Protein AF-A0A660UBD7-F1 (afdb_monomer)

Mean predicted aligned error: 5.86 Å

Sequence (115 aa):
VYGAIYRGGGRFERVSDYICAEVDRILEMIDGEALFLGGGARRYEGRIREVMGGKARFAELIFDVPRGAAICFLGAEAARAGRKDDLFSFVPMYLRKSEAEVKLELGKLPKKSLI

Nearest PDB structures (foldseek):
  2gem-assembly1_A  TM=7.724E-01  e=3.295E-01  Salmonella enterica subsp. enterica serovar Typhimurium
  6laa-assembly1_A  TM=4.926E-01  e=3.921E+00  Tepidiphilus thermophilus
  3mx2-assembly2_A  TM=4.566E-01  e=7.658E+00  Lassa virus Josiah
  4o6h-assembly4_F  TM=3.269E-01  e=6.265E+00  Lymphocytic choriomeningitis virus (strain Armstrong)
  6hxj-assembly1_F  TM=2.583E-01  e=4.793E+00  Chlorobium limicola

Radius of gyration: 18.88 Å; Cα contacts (8 Å, |Δi|>4): 84; chains: 1; bounding box: 38×50×39 Å

Structure (mmCIF, N/CA/C/O backbone):
data_AF-A0A660UBD7-F1
#
_entry.id   AF-A0A660UBD7-F1
#
loop_
_atom_site.group_PDB
_atom_site.id
_atom_site.type_symbol
_atom_site.label_atom_id
_atom_site.label_alt_id
_atom_site.label_comp_id
_atom_site.label_asym_id
_atom_site.label_entity_id
_atom_site.label_seq_id
_atom_site.pdbx_PDB_ins_code
_atom_site.Cartn_x
_atom_site.Cartn_y
_atom_site.Cartn_z
_atom_site.occupancy
_atom_site.B_iso_or_equiv
_atom_site.auth_seq_id
_atom_site.auth_comp_id
_atom_site.auth_asym_id
_atom_site.auth_atom_id
_atom_site.pdbx_PDB_model_num
ATOM 1 N N . VAL A 1 1 ? -2.183 6.580 7.419 1.00 93.12 1 VAL A N 1
ATOM 2 C CA . VAL A 1 1 ? -1.467 5.378 6.930 1.00 93.12 1 VAL A CA 1
ATOM 3 C C . VAL A 1 1 ? -1.341 5.446 5.412 1.00 93.12 1 VAL A C 1
ATOM 5 O O . VAL A 1 1 ? -2.173 6.092 4.784 1.00 93.12 1 VAL A O 1
ATOM 8 N N . TYR A 1 2 ? -0.303 4.837 4.835 1.00 94.88 2 TYR A N 1
ATOM 9 C CA . TYR A 1 2 ? -0.158 4.718 3.380 1.00 94.88 2 TYR A CA 1
ATOM 10 C C . TYR A 1 2 ? -0.728 3.383 2.901 1.00 94.88 2 TYR A C 1
ATOM 12 O O . TYR A 1 2 ? -0.534 2.371 3.577 1.00 94.88 2 TYR A O 1
ATOM 20 N N . GLY A 1 3 ? -1.396 3.367 1.751 1.00 95.50 3 GLY A N 1
ATOM 21 C CA . GLY A 1 3 ? -1.971 2.145 1.190 1.00 95.50 3 GLY A CA 1
ATOM 22 C C . GLY A 1 3 ? -2.369 2.278 -0.275 1.00 95.50 3 GLY A C 1
ATOM 23 O O . GLY A 1 3 ? -2.344 3.363 -0.846 1.00 95.50 3 GLY A O 1
ATOM 24 N N . ALA A 1 4 ? -2.721 1.153 -0.884 1.00 96.75 4 ALA A N 1
ATOM 25 C CA . ALA A 1 4 ? -3.366 1.070 -2.189 1.00 96.75 4 ALA A CA 1
ATOM 26 C C . ALA A 1 4 ? -4.120 -0.263 -2.262 1.00 96.75 4 ALA A C 1
ATOM 28 O O . ALA A 1 4 ? -3.710 -1.238 -1.628 1.00 96.75 4 ALA A O 1
ATOM 29 N N . ILE A 1 5 ? -5.205 -0.303 -3.030 1.00 97.31 5 ILE A N 1
ATOM 30 C CA . ILE A 1 5 ? -6.050 -1.485 -3.185 1.00 97.31 5 ILE A CA 1
ATOM 31 C C . ILE A 1 5 ? -5.718 -2.143 -4.517 1.00 97.31 5 ILE A C 1
ATOM 33 O O . ILE A 1 5 ? -5.653 -1.489 -5.561 1.00 97.31 5 ILE A O 1
ATOM 37 N N . TYR A 1 6 ? -5.517 -3.454 -4.471 1.00 96.31 6 TYR A N 1
ATOM 38 C CA . TYR A 1 6 ? -5.260 -4.275 -5.641 1.00 96.31 6 TYR A CA 1
ATOM 39 C C . TYR A 1 6 ? -6.320 -5.363 -5.736 1.00 96.31 6 TYR A C 1
ATOM 41 O O . TYR A 1 6 ? -6.708 -5.947 -4.725 1.00 96.31 6 TYR A O 1
ATOM 49 N N . ARG A 1 7 ? -6.768 -5.653 -6.954 1.00 95.81 7 ARG A N 1
ATOM 50 C CA . ARG A 1 7 ? -7.707 -6.735 -7.247 1.00 95.81 7 ARG A CA 1
ATOM 51 C C . ARG A 1 7 ? -7.044 -7.724 -8.191 1.00 95.81 7 ARG A C 1
ATOM 53 O O . ARG A 1 7 ? -6.393 -7.324 -9.154 1.00 95.81 7 ARG A O 1
ATOM 60 N N . GLY A 1 8 ? -7.188 -9.011 -7.897 1.00 91.56 8 GLY A N 1
ATOM 61 C CA . GLY A 1 8 ? -6.637 -10.062 -8.739 1.00 91.56 8 GLY A CA 1
ATOM 62 C C . GLY A 1 8 ? -6.273 -11.331 -7.982 1.00 91.56 8 GLY A C 1
ATOM 63 O O . GLY A 1 8 ? -6.759 -11.579 -6.881 1.00 91.56 8 GLY A O 1
ATOM 64 N N . GLY A 1 9 ? -5.413 -12.129 -8.610 1.00 83.00 9 GLY A N 1
ATOM 65 C CA . GLY A 1 9 ? -4.929 -13.405 -8.086 1.00 83.00 9 GLY A CA 1
ATOM 66 C C . GLY A 1 9 ? -3.624 -13.804 -8.766 1.00 83.00 9 GLY A C 1
ATOM 67 O O . GLY A 1 9 ? -2.552 -13.587 -8.214 1.00 83.00 9 GLY A O 1
ATOM 68 N N . GLY A 1 10 ? -3.699 -14.317 -9.999 1.00 82.94 10 GLY A N 1
ATOM 69 C CA . GLY A 1 10 ? -2.497 -14.612 -10.798 1.00 82.94 10 GLY A CA 1
ATOM 70 C C . GLY A 1 10 ? -1.719 -13.354 -11.202 1.00 82.94 10 GLY A C 1
ATOM 71 O O . GLY A 1 10 ? -0.492 -13.348 -11.218 1.00 82.94 10 GLY A O 1
ATOM 72 N N . ARG A 1 11 ? -2.443 -12.263 -11.467 1.00 86.12 11 ARG A N 1
ATOM 73 C CA . ARG A 1 11 ? -1.915 -10.907 -11.632 1.00 86.12 11 ARG A CA 1
ATOM 74 C C . ARG A 1 11 ? -2.773 -9.958 -10.808 1.00 86.12 11 ARG A C 1
ATOM 76 O O . ARG A 1 11 ? -3.976 -10.184 -10.687 1.00 86.12 11 ARG A O 1
ATOM 83 N N . PHE A 1 12 ? -2.154 -8.924 -10.253 1.00 91.94 12 PHE A N 1
ATOM 84 C CA . PHE A 1 12 ? -2.832 -7.894 -9.476 1.00 91.94 12 PHE A CA 1
ATOM 85 C C . PHE A 1 12 ? -2.872 -6.582 -10.249 1.00 91.94 12 PHE A C 1
ATOM 87 O O . PHE A 1 12 ? -1.842 -6.097 -10.721 1.00 91.94 12 PHE A O 1
ATOM 94 N N . GLU A 1 13 ? -4.059 -5.996 -10.336 1.00 94.31 13 GLU A N 1
ATOM 95 C CA . GLU A 1 13 ? -4.283 -4.667 -10.890 1.00 94.31 13 GLU A CA 1
ATOM 96 C C . GLU A 1 13 ? -4.612 -3.705 -9.757 1.00 94.31 13 GLU A C 1
ATOM 98 O O . GLU A 1 13 ? -5.384 -4.029 -8.852 1.00 94.31 13 GLU A O 1
ATOM 103 N N . ARG A 1 14 ? -3.998 -2.521 -9.778 1.00 95.69 14 ARG A N 1
ATOM 104 C CA . ARG A 1 14 ? -4.290 -1.481 -8.795 1.00 95.69 14 ARG A CA 1
ATOM 105 C C . ARG A 1 14 ? -5.642 -0.852 -9.139 1.00 95.69 14 ARG A C 1
ATOM 107 O O . ARG A 1 14 ? -5.798 -0.337 -10.240 1.00 95.69 14 ARG A O 1
ATOM 114 N N . VAL A 1 15 ? -6.588 -0.886 -8.202 1.00 96.69 15 VAL A N 1
ATOM 115 C CA . VAL A 1 15 ? -7.971 -0.390 -8.377 1.00 96.69 15 VAL A CA 1
ATOM 116 C C . VAL A 1 15 ? -8.266 0.873 -7.562 1.00 96.69 15 VAL A C 1
ATOM 118 O O . VAL A 1 15 ? -9.403 1.327 -7.503 1.00 96.69 15 VAL A O 1
ATOM 121 N N . SER A 1 16 ? -7.243 1.448 -6.936 1.00 96.31 16 SER A N 1
ATOM 122 C CA . SER A 1 16 ? -7.295 2.751 -6.276 1.00 96.31 16 SER A CA 1
ATOM 123 C C . SER A 1 16 ? -6.095 3.603 -6.685 1.00 96.31 16 SER A C 1
ATOM 125 O O . SER A 1 16 ? -5.090 3.096 -7.194 1.00 96.31 16 SER A O 1
ATOM 127 N N . ASP A 1 17 ? -6.138 4.890 -6.363 1.00 95.50 17 ASP A N 1
ATOM 128 C CA . ASP A 1 17 ? -4.910 5.672 -6.262 1.00 95.50 17 ASP A CA 1
ATOM 129 C C . ASP A 1 17 ? -4.041 5.171 -5.101 1.00 95.50 17 ASP A C 1
ATOM 131 O O . ASP A 1 17 ? -4.443 4.327 -4.291 1.00 95.50 17 ASP A O 1
ATOM 135 N N . TYR A 1 18 ? -2.820 5.688 -5.019 1.00 96.25 18 TYR A N 1
ATOM 136 C CA . TYR A 1 18 ? -2.033 5.569 -3.803 1.00 96.25 18 TYR A CA 1
ATOM 137 C C . TYR A 1 18 ? -2.587 6.530 -2.748 1.00 96.25 18 TYR A C 1
ATOM 139 O O . TYR A 1 18 ? -2.771 7.717 -3.004 1.00 96.25 18 TYR A O 1
ATOM 147 N N . ILE A 1 19 ? -2.857 6.014 -1.554 1.00 95.50 19 ILE A N 1
ATOM 148 C CA . ILE A 1 19 ? -3.631 6.698 -0.518 1.00 95.50 19 ILE A CA 1
ATOM 149 C C . ILE A 1 19 ? -2.724 7.034 0.663 1.00 95.50 19 ILE A C 1
ATOM 151 O O . ILE A 1 19 ? -1.939 6.198 1.111 1.00 95.50 19 ILE A O 1
ATOM 155 N N . CYS A 1 20 ? -2.877 8.240 1.209 1.00 95.06 20 CYS A N 1
ATOM 156 C CA . CYS A 1 20 ? -2.360 8.633 2.517 1.00 95.06 20 CYS A CA 1
ATOM 157 C C . CYS A 1 20 ? -3.515 9.187 3.360 1.00 95.06 20 CYS A C 1
ATOM 159 O O . CYS A 1 20 ? -3.820 10.376 3.296 1.00 95.06 20 CYS A O 1
ATOM 161 N N . ALA A 1 21 ? -4.167 8.328 4.142 1.00 94.44 21 ALA A N 1
ATOM 162 C CA . ALA A 1 21 ? -5.370 8.686 4.898 1.00 94.44 21 ALA A CA 1
ATOM 163 C C . ALA A 1 21 ? -5.476 7.911 6.217 1.00 94.44 21 ALA A C 1
ATOM 165 O O . ALA A 1 21 ? -4.670 7.020 6.493 1.00 94.44 21 ALA A O 1
ATOM 166 N N . GLU A 1 22 ? -6.465 8.243 7.044 1.00 96.12 22 GLU A N 1
ATOM 167 C CA . GLU A 1 22 ? -6.834 7.418 8.199 1.00 96.12 22 GLU A CA 1
ATOM 168 C C . GLU A 1 22 ? -7.272 6.016 7.759 1.00 96.12 22 GLU A C 1
ATOM 170 O O . GLU A 1 22 ? -7.807 5.844 6.663 1.00 96.12 22 GLU 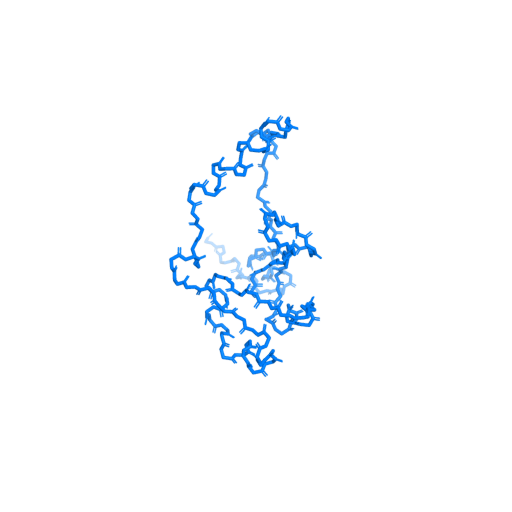A O 1
ATOM 175 N N . VAL A 1 23 ? -7.034 5.006 8.603 1.00 97.50 23 VAL A N 1
ATOM 176 C CA . VAL A 1 23 ? -7.300 3.602 8.237 1.00 97.50 23 VAL A CA 1
ATOM 177 C C . VAL A 1 23 ? -8.766 3.377 7.871 1.00 97.50 23 VAL A C 1
ATOM 179 O O . VAL A 1 23 ? -9.037 2.737 6.861 1.00 97.50 23 VAL A O 1
ATOM 182 N N . ASP A 1 24 ? -9.695 3.983 8.610 1.00 97.44 24 ASP A N 1
ATOM 183 C CA . ASP A 1 24 ? -11.134 3.831 8.378 1.00 97.44 24 ASP A CA 1
ATOM 184 C C . ASP A 1 24 ? -11.547 4.315 6.982 1.00 97.44 24 ASP A C 1
ATOM 186 O O . ASP A 1 24 ? -12.341 3.661 6.315 1.00 97.44 24 ASP A O 1
ATOM 190 N N . ARG A 1 25 ? -10.917 5.384 6.473 1.00 97.00 25 ARG A N 1
ATOM 191 C CA . ARG A 1 25 ? -11.160 5.875 5.107 1.00 97.00 25 ARG A CA 1
ATOM 192 C C . ARG A 1 25 ? -10.716 4.892 4.036 1.00 97.00 25 ARG A C 1
ATOM 194 O O . ARG A 1 25 ? -11.336 4.823 2.986 1.00 97.00 25 ARG A O 1
ATOM 201 N N . ILE A 1 26 ? -9.651 4.137 4.287 1.00 96.88 26 ILE A N 1
ATOM 202 C CA . ILE A 1 26 ? -9.208 3.089 3.363 1.00 96.88 26 ILE A CA 1
ATOM 203 C C . ILE A 1 26 ? -10.171 1.900 3.426 1.00 96.88 26 ILE A C 1
ATOM 205 O O . ILE A 1 26 ? -10.492 1.330 2.389 1.00 96.88 26 ILE A O 1
ATOM 209 N N . LEU A 1 27 ? -10.657 1.542 4.619 1.00 97.50 27 LEU A N 1
ATOM 210 C CA . LEU A 1 27 ? -11.608 0.441 4.804 1.00 97.50 27 LEU A CA 1
ATOM 211 C C . LEU A 1 27 ? -12.952 0.703 4.113 1.00 97.50 27 LEU A C 1
ATOM 213 O O . LEU A 1 27 ? -13.510 -0.221 3.531 1.00 97.50 27 LEU A O 1
ATOM 217 N N . GLU A 1 28 ? -13.422 1.955 4.097 1.00 96.62 28 GLU A N 1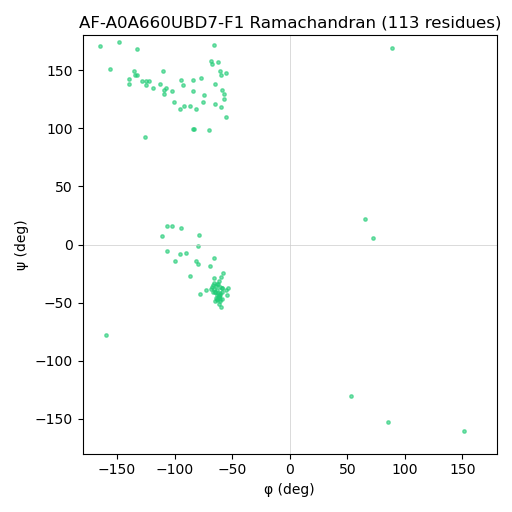
ATOM 218 C CA . GLU A 1 28 ? -14.615 2.386 3.346 1.00 96.62 28 GLU A CA 1
ATOM 219 C C . GLU A 1 28 ? -14.511 2.110 1.831 1.00 96.62 28 GLU A C 1
ATOM 221 O O . GLU A 1 28 ? -15.529 1.976 1.157 1.00 96.62 28 GLU A O 1
ATOM 226 N N . MET A 1 29 ? -13.294 2.013 1.286 1.00 96.69 29 MET A N 1
ATOM 227 C CA . MET A 1 29 ? -13.047 1.794 -0.145 1.00 96.69 29 MET A CA 1
ATOM 228 C C . MET A 1 29 ? -12.960 0.310 -0.531 1.00 96.69 29 MET A C 1
ATOM 230 O O . MET A 1 29 ? -12.839 -0.009 -1.716 1.00 96.69 29 MET A O 1
ATOM 234 N N . ILE A 1 30 ? -12.955 -0.603 0.443 1.00 96.38 30 ILE A N 1
ATOM 235 C CA . ILE A 1 30 ? -12.780 -2.036 0.199 1.00 96.38 30 ILE A CA 1
ATOM 236 C C . ILE A 1 30 ? -14.145 -2.694 0.026 1.00 96.38 30 ILE A C 1
ATOM 238 O O . ILE A 1 30 ? -14.958 -2.734 0.947 1.00 96.38 30 ILE A O 1
ATOM 242 N N . ASP A 1 31 ? -14.355 -3.283 -1.147 1.00 91.38 31 ASP A N 1
ATOM 243 C CA . ASP A 1 31 ? -15.534 -4.091 -1.436 1.00 91.38 31 ASP A CA 1
ATOM 244 C C . ASP A 1 31 ? -15.208 -5.589 -1.332 1.00 91.38 31 ASP A C 1
ATOM 246 O O . ASP A 1 31 ? -14.322 -6.093 -2.028 1.00 91.38 31 ASP A O 1
ATOM 250 N N . GLY A 1 32 ? -15.937 -6.296 -0.466 1.00 93.56 32 GLY A N 1
ATOM 251 C CA . GLY A 1 32 ? -15.806 -7.740 -0.267 1.00 93.56 32 GLY A CA 1
ATOM 252 C C . GLY A 1 32 ? -14.710 -8.168 0.716 1.00 93.56 32 GLY A C 1
ATOM 253 O O . GLY A 1 32 ? -14.407 -7.476 1.688 1.00 93.56 32 GLY A O 1
ATOM 254 N N . GLU A 1 33 ? -14.188 -9.379 0.511 1.00 96.19 33 GLU A N 1
ATOM 255 C CA . GLU A 1 33 ? -13.067 -9.921 1.288 1.00 96.19 33 GLU A CA 1
ATOM 256 C C . GLU A 1 33 ? -11.735 -9.322 0.829 1.00 96.19 33 GLU A C 1
ATOM 258 O O . GLU A 1 33 ? -11.517 -9.110 -0.365 1.00 96.19 33 GLU A O 1
ATOM 263 N N . ALA A 1 34 ? -10.822 -9.087 1.771 1.00 97.38 34 ALA A N 1
ATOM 264 C CA . ALA A 1 34 ? -9.523 -8.496 1.478 1.00 97.38 34 ALA A CA 1
ATOM 265 C C . ALA A 1 34 ? -8.389 -9.141 2.276 1.00 97.38 34 ALA A C 1
ATOM 267 O O . ALA A 1 34 ? -8.532 -9.464 3.458 1.00 97.38 34 ALA A O 1
ATOM 268 N N . LEU A 1 35 ? -7.240 -9.285 1.611 1.00 96.69 35 LEU A N 1
ATOM 269 C CA . LEU A 1 35 ? -5.974 -9.676 2.221 1.00 96.69 35 LEU A CA 1
ATOM 270 C C . LEU A 1 35 ? -5.161 -8.423 2.558 1.00 96.69 35 LEU A C 1
ATOM 272 O O . LEU A 1 35 ? -4.754 -7.677 1.669 1.00 96.69 35 LEU A O 1
ATOM 276 N N . PHE A 1 36 ? -4.906 -8.214 3.843 1.00 96.62 36 PHE A N 1
ATOM 277 C CA . PHE A 1 36 ? -4.149 -7.083 4.356 1.00 96.62 36 PHE A CA 1
ATOM 278 C C . PHE A 1 36 ? -2.660 -7.412 4.496 1.00 96.62 36 PHE A C 1
ATOM 280 O O . PHE A 1 36 ? -2.290 -8.488 4.976 1.00 96.62 36 PHE A O 1
ATOM 287 N N . LEU A 1 37 ? -1.826 -6.454 4.078 1.00 95.50 37 LEU A N 1
ATOM 288 C CA . LEU A 1 37 ? -0.369 -6.561 3.999 1.00 95.50 37 LEU A CA 1
ATOM 289 C C . LEU A 1 37 ? 0.321 -5.306 4.565 1.00 95.50 37 LEU A C 1
ATOM 291 O O . LEU A 1 37 ? -0.178 -4.185 4.430 1.00 95.50 37 LEU A O 1
ATOM 295 N N . GLY A 1 38 ? 1.510 -5.488 5.130 1.00 94.00 38 GLY A N 1
ATOM 296 C CA . GLY A 1 38 ? 2.437 -4.458 5.580 1.00 94.00 38 GLY A CA 1
ATOM 297 C C . GLY A 1 38 ? 2.235 -3.981 7.022 1.00 94.00 38 GLY A C 1
ATOM 298 O O . GLY A 1 38 ? 1.228 -4.229 7.684 1.00 94.00 38 GLY A O 1
ATOM 299 N N . GLY A 1 39 ? 3.208 -3.207 7.516 1.00 92.50 39 GLY A N 1
ATOM 300 C CA . GLY A 1 39 ? 3.215 -2.719 8.903 1.00 92.50 39 GLY A CA 1
ATOM 301 C C . GLY A 1 39 ? 2.001 -1.858 9.281 1.00 92.50 39 GLY A C 1
ATOM 302 O O . GLY A 1 39 ? 1.587 -1.856 10.438 1.00 92.50 39 GLY A O 1
ATOM 303 N N . GLY A 1 40 ? 1.387 -1.170 8.310 1.00 93.69 40 GLY A N 1
ATOM 304 C CA . GLY A 1 40 ? 0.128 -0.451 8.516 1.00 93.69 40 GLY A CA 1
ATOM 305 C C . GLY A 1 40 ? -1.024 -1.393 8.871 1.00 93.69 40 GLY A C 1
ATOM 306 O O . GLY A 1 40 ? -1.720 -1.158 9.854 1.00 93.69 40 GLY A O 1
ATOM 307 N N . ALA A 1 41 ? -1.175 -2.497 8.135 1.00 95.31 41 ALA A N 1
ATOM 308 C CA . ALA A 1 41 ? -2.183 -3.511 8.426 1.00 95.31 41 ALA A CA 1
ATOM 309 C C . ALA A 1 41 ? -1.996 -4.124 9.818 1.00 95.31 41 ALA A C 1
ATOM 311 O O . ALA A 1 41 ? -2.961 -4.243 10.564 1.00 95.31 41 ALA A O 1
ATOM 312 N N . ARG A 1 42 ? -0.753 -4.441 10.203 1.00 94.12 42 ARG A N 1
ATOM 313 C CA . ARG A 1 42 ? -0.441 -4.983 11.538 1.00 94.12 42 ARG A CA 1
ATOM 314 C C . ARG A 1 42 ? -0.753 -4.011 12.660 1.00 94.12 42 ARG A C 1
ATOM 316 O O . ARG A 1 42 ? -1.378 -4.386 13.646 1.00 94.12 42 ARG A O 1
ATOM 323 N N . ARG A 1 43 ? -0.356 -2.746 12.501 1.00 96.44 43 ARG A N 1
ATOM 324 C CA . ARG A 1 43 ? -0.613 -1.696 13.493 1.00 96.44 43 ARG A CA 1
ATOM 325 C C . ARG A 1 43 ? -2.106 -1.507 13.763 1.00 96.44 43 ARG A C 1
ATOM 327 O O . ARG A 1 43 ? -2.474 -1.231 14.900 1.00 96.44 43 ARG A O 1
ATOM 334 N N . TYR A 1 44 ? -2.939 -1.625 12.732 1.00 97.50 44 TYR A N 1
ATOM 335 C CA . TYR A 1 44 ? -4.383 -1.399 12.817 1.00 97.50 44 TYR A CA 1
ATOM 336 C C . TYR A 1 44 ? -5.206 -2.696 12.769 1.00 97.50 44 TYR A C 1
ATOM 338 O O . TYR A 1 44 ? -6.414 -2.631 12.569 1.00 97.50 44 TYR A O 1
ATOM 346 N N . GLU A 1 45 ? -4.597 -3.867 12.989 1.00 97.12 45 GLU A N 1
ATOM 347 C CA . GLU A 1 45 ? -5.259 -5.171 12.830 1.00 97.12 45 GLU A CA 1
ATOM 348 C C . GLU A 1 45 ? -6.550 -5.282 13.657 1.00 97.12 45 GLU A C 1
ATOM 350 O O . GLU A 1 45 ? -7.575 -5.718 13.135 1.00 97.12 45 GLU A O 1
ATOM 355 N N . GLY A 1 46 ? -6.538 -4.819 14.913 1.00 98.06 46 GLY A N 1
ATOM 356 C CA . GLY A 1 46 ? -7.731 -4.809 15.767 1.00 98.06 46 GLY A CA 1
ATOM 357 C C . GLY A 1 46 ? -8.886 -4.002 15.164 1.00 98.06 46 GLY A C 1
ATOM 358 O O . GLY A 1 46 ? -10.002 -4.505 15.072 1.00 98.06 46 GLY A O 1
ATOM 359 N N . ARG A 1 47 ? -8.600 -2.792 14.667 1.00 98.19 47 ARG A N 1
ATOM 360 C CA . ARG A 1 4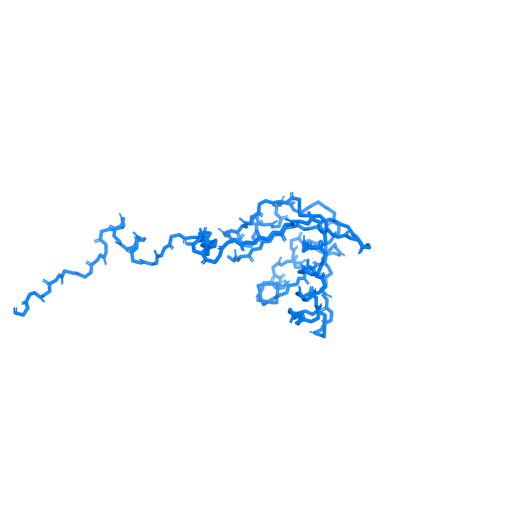7 ? -9.598 -1.924 14.024 1.00 98.19 47 ARG A CA 1
ATOM 361 C C . ARG A 1 47 ? -10.104 -2.510 12.705 1.00 98.19 47 ARG A C 1
ATOM 363 O O . ARG A 1 47 ? -11.297 -2.484 12.431 1.00 98.19 47 ARG A O 1
ATOM 370 N N . ILE A 1 48 ? -9.210 -3.081 11.903 1.00 98.50 48 ILE A N 1
ATOM 371 C CA . ILE A 1 48 ? -9.567 -3.733 10.637 1.00 98.50 48 ILE A CA 1
ATOM 372 C C . ILE A 1 48 ? -10.521 -4.907 10.895 1.00 98.50 48 ILE A C 1
ATOM 374 O O . ILE A 1 48 ? -11.534 -5.034 10.211 1.00 98.50 48 ILE A O 1
ATOM 378 N N . ARG A 1 49 ? -10.232 -5.744 11.900 1.00 98.06 49 ARG A N 1
ATOM 379 C CA . ARG A 1 49 ? -11.098 -6.870 12.287 1.00 98.06 49 ARG A CA 1
ATOM 380 C C . ARG A 1 49 ? -12.445 -6.410 12.832 1.00 98.06 49 ARG A C 1
ATOM 382 O O . ARG A 1 49 ? -13.447 -7.044 12.528 1.00 98.06 49 ARG A O 1
ATOM 389 N N . GLU A 1 50 ? -12.474 -5.326 13.601 1.00 98.19 50 GLU A N 1
ATOM 390 C CA . GLU A 1 50 ? -13.714 -4.726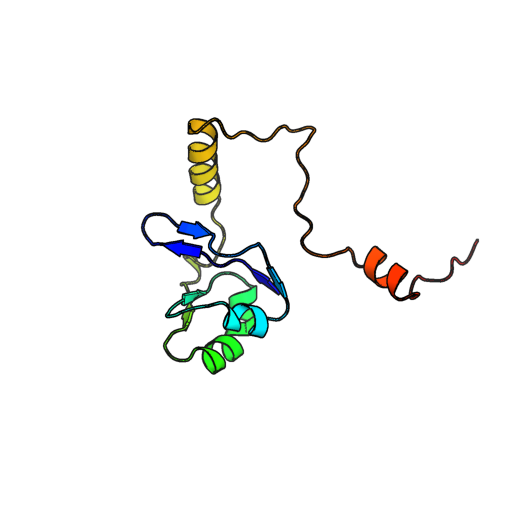 14.103 1.00 98.19 50 GLU A CA 1
ATOM 391 C C . GLU A 1 50 ? -14.631 -4.280 12.952 1.00 98.19 50 GLU A C 1
ATOM 393 O O . GLU A 1 50 ? -15.814 -4.609 12.945 1.00 98.19 50 GLU A O 1
ATOM 398 N N . VAL A 1 51 ? -14.080 -3.582 11.954 1.00 97.62 51 VAL A N 1
ATOM 399 C CA . VAL A 1 51 ? -14.855 -3.012 10.838 1.00 97.62 51 VAL A CA 1
ATOM 400 C C . VAL A 1 51 ? -15.233 -4.064 9.791 1.00 97.62 51 VAL A C 1
ATOM 402 O O . VAL A 1 51 ? -16.357 -4.069 9.295 1.00 97.62 51 VAL A O 1
ATOM 405 N N . MET A 1 52 ? -14.312 -4.961 9.428 1.00 97.56 52 MET A N 1
ATOM 406 C CA . MET A 1 52 ? -14.517 -5.911 8.324 1.00 97.56 52 MET A CA 1
ATOM 407 C C . MET A 1 52 ? -14.939 -7.315 8.768 1.00 97.56 52 MET A C 1
ATOM 409 O O . MET A 1 52 ? -15.368 -8.124 7.939 1.00 97.56 52 MET A O 1
ATOM 413 N N . GLY A 1 53 ? -14.813 -7.639 10.056 1.00 96.44 53 GLY A N 1
ATOM 414 C CA . GLY A 1 53 ? -15.160 -8.949 10.597 1.00 96.44 53 GLY A CA 1
ATOM 415 C C . GLY A 1 53 ? -14.471 -10.096 9.851 1.00 96.44 53 GLY A C 1
ATOM 416 O O . GLY A 1 53 ? -13.265 -10.074 9.598 1.00 96.44 53 GLY A O 1
ATOM 417 N N . GLY A 1 54 ? -15.257 -11.104 9.459 1.00 96.06 54 GLY A N 1
ATOM 418 C CA . GLY A 1 54 ? -14.771 -12.293 8.748 1.00 96.06 54 GLY A CA 1
ATOM 419 C C . GLY A 1 54 ? -14.217 -12.038 7.341 1.00 96.06 54 GLY A C 1
ATOM 420 O O . GLY A 1 54 ? -13.578 -12.930 6.785 1.00 96.06 54 GLY A O 1
ATOM 421 N N . LYS A 1 55 ? -14.424 -10.837 6.782 1.00 97.69 55 LYS A N 1
ATOM 422 C CA . LYS A 1 55 ? -13.925 -10.446 5.455 1.00 97.69 55 LYS A CA 1
ATOM 423 C C . LYS A 1 55 ? -12.458 -10.007 5.471 1.00 97.69 55 LYS A C 1
ATOM 425 O O . LYS A 1 55 ? -11.844 -9.917 4.410 1.00 97.69 55 LYS A O 1
ATOM 430 N N . ALA A 1 56 ? -11.883 -9.744 6.647 1.00 98.00 56 ALA A N 1
ATOM 431 C CA . ALA A 1 56 ? -10.470 -9.406 6.780 1.00 98.00 56 ALA A CA 1
ATOM 432 C C . ALA A 1 56 ? -9.601 -10.663 6.903 1.00 98.00 56 ALA A C 1
ATOM 434 O O . ALA A 1 56 ? -9.697 -11.431 7.866 1.00 98.00 56 ALA A O 1
ATOM 435 N N . ARG A 1 57 ? -8.691 -10.837 5.946 1.00 97.25 57 ARG A N 1
ATOM 436 C CA . ARG A 1 57 ? -7.606 -11.820 5.989 1.00 97.25 57 ARG A CA 1
ATOM 437 C C . ARG A 1 57 ? -6.280 -11.091 6.156 1.00 97.25 57 ARG A C 1
ATOM 439 O O . ARG A 1 57 ? -6.110 -9.982 5.667 1.00 97.25 57 ARG A O 1
ATOM 446 N N . PHE A 1 58 ? -5.323 -11.730 6.812 1.00 96.69 58 PHE A N 1
ATOM 447 C CA . PHE A 1 58 ? -3.972 -11.199 6.982 1.00 96.69 58 PHE A CA 1
ATOM 448 C C . PHE A 1 58 ? -2.993 -12.232 6.457 1.00 96.69 58 PHE A C 1
ATOM 450 O O . PHE A 1 58 ? -3.174 -13.425 6.703 1.00 96.69 58 PHE A O 1
ATOM 457 N N . ALA A 1 59 ? -1.978 -11.783 5.726 1.00 92.81 59 ALA A N 1
ATOM 458 C CA . ALA A 1 59 ? -0.969 -12.699 5.222 1.00 92.81 59 ALA A CA 1
ATOM 459 C C . ALA A 1 59 ? -0.127 -13.275 6.363 1.00 92.81 59 ALA A C 1
ATOM 461 O O . ALA A 1 59 ? -0.013 -12.680 7.436 1.00 92.81 59 ALA A O 1
ATOM 462 N N . GLU A 1 60 ? 0.497 -14.424 6.135 1.00 91.38 60 GLU A N 1
ATOM 463 C CA . GLU A 1 60 ? 1.531 -14.914 7.044 1.00 91.38 60 GLU A CA 1
ATOM 464 C C . GLU A 1 60 ? 2.760 -14.006 6.986 1.00 91.38 60 GLU A C 1
ATOM 466 O O . GLU A 1 60 ? 3.026 -13.363 5.970 1.00 91.38 60 GLU A O 1
ATOM 471 N N . LEU A 1 61 ? 3.550 -13.992 8.061 1.00 87.25 61 LEU A N 1
ATOM 472 C CA . LEU A 1 61 ? 4.695 -13.091 8.202 1.00 87.25 61 LEU A CA 1
ATOM 473 C C . LEU A 1 61 ? 5.679 -13.172 7.019 1.00 87.25 61 LEU A C 1
ATOM 475 O O . LEU A 1 61 ? 6.188 -12.152 6.565 1.00 87.25 61 LEU A O 1
ATOM 479 N N . ILE A 1 62 ? 5.898 -14.371 6.472 1.00 90.69 62 ILE A N 1
ATOM 480 C CA . ILE A 1 62 ? 6.803 -14.604 5.332 1.00 90.69 62 ILE A CA 1
ATOM 481 C C . ILE A 1 62 ? 6.294 -14.013 4.002 1.00 90.69 62 ILE A C 1
ATOM 483 O O . ILE A 1 62 ? 7.066 -13.847 3.052 1.00 90.69 62 ILE A O 1
ATOM 487 N N . PHE A 1 63 ? 4.997 -13.708 3.922 1.00 89.19 63 PHE A N 1
ATOM 488 C CA . PHE A 1 63 ? 4.330 -13.085 2.776 1.00 89.19 63 PHE A CA 1
ATOM 489 C C . PHE A 1 63 ? 3.976 -11.613 3.033 1.00 89.19 63 PHE A C 1
ATOM 491 O O . PHE A 1 63 ? 3.549 -10.923 2.113 1.00 89.19 63 PHE A O 1
ATOM 498 N N . ASP A 1 64 ? 4.194 -11.124 4.255 1.00 91.81 64 ASP A N 1
ATOM 499 C CA . ASP A 1 64 ? 3.828 -9.783 4.724 1.00 91.81 64 ASP A CA 1
ATOM 500 C C . ASP A 1 64 ? 4.971 -8.754 4.600 1.00 91.81 64 ASP A C 1
ATOM 502 O O . ASP A 1 64 ? 4.939 -7.668 5.180 1.00 91.81 64 ASP A O 1
ATOM 506 N N . VAL A 1 65 ? 6.015 -9.104 3.846 1.00 88.38 65 VAL A N 1
ATOM 507 C CA . VAL A 1 65 ? 7.199 -8.270 3.616 1.00 88.38 65 VAL A CA 1
ATOM 508 C C . VAL A 1 65 ? 7.487 -8.130 2.118 1.00 88.38 65 VAL A C 1
ATOM 510 O O . VAL A 1 65 ? 7.366 -9.107 1.371 1.00 88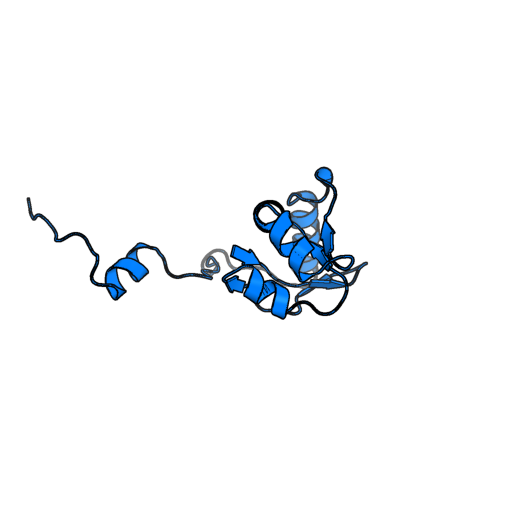.38 65 VAL A O 1
ATOM 513 N N . PRO A 1 66 ? 7.900 -6.940 1.642 1.00 89.75 66 PRO A N 1
ATOM 514 C CA . PRO A 1 66 ? 8.359 -6.774 0.268 1.00 89.75 66 PRO A CA 1
ATOM 515 C C . PRO A 1 66 ? 9.562 -7.680 -0.023 1.00 89.75 66 PRO A C 1
ATOM 517 O O . PRO A 1 66 ? 10.524 -7.713 0.743 1.00 89.75 66 PRO A O 1
ATOM 520 N N . ARG A 1 67 ? 9.533 -8.399 -1.151 1.00 91.25 67 ARG A N 1
ATOM 521 C CA . ARG A 1 67 ? 10.623 -9.296 -1.568 1.00 91.25 67 ARG A CA 1
ATOM 522 C C . ARG A 1 67 ? 11.370 -8.727 -2.763 1.00 91.25 67 ARG A C 1
ATOM 524 O O . ARG A 1 67 ? 10.748 -8.386 -3.766 1.00 91.25 67 ARG A O 1
ATOM 531 N N . GLY A 1 68 ? 12.704 -8.738 -2.706 1.00 94.94 68 GLY A N 1
ATOM 532 C CA . GLY A 1 68 ? 13.553 -8.314 -3.826 1.00 94.94 68 GLY A CA 1
ATOM 533 C C . GLY A 1 68 ? 13.246 -9.072 -5.122 1.00 94.94 68 GLY A C 1
ATOM 534 O O . GLY A 1 68 ? 13.141 -8.465 -6.181 1.00 94.94 68 GLY A O 1
ATOM 535 N N . ALA A 1 69 ? 12.966 -10.376 -5.030 1.00 95.06 69 ALA A N 1
ATOM 536 C CA . ALA A 1 69 ? 12.554 -11.181 -6.181 1.00 95.06 69 ALA A CA 1
ATOM 537 C C . ALA A 1 69 ? 11.270 -10.662 -6.859 1.00 95.06 69 ALA A C 1
ATOM 539 O O . ALA A 1 69 ? 11.183 -10.679 -8.084 1.00 95.06 69 ALA A O 1
ATOM 540 N N . ALA A 1 70 ? 10.297 -10.157 -6.089 1.00 92.38 70 ALA A N 1
ATOM 541 C CA . ALA A 1 70 ? 9.077 -9.576 -6.649 1.00 92.38 70 ALA A CA 1
ATOM 542 C C . ALA A 1 70 ? 9.372 -8.264 -7.394 1.00 92.38 70 ALA A C 1
ATOM 544 O O . ALA A 1 70 ? 8.823 -8.034 -8.467 1.00 92.38 70 ALA A O 1
ATOM 545 N N . ILE A 1 71 ? 10.291 -7.444 -6.872 1.00 93.62 71 ILE A N 1
ATOM 546 C CA . ILE A 1 71 ? 10.755 -6.221 -7.543 1.00 93.62 71 ILE A CA 1
ATOM 547 C C . ILE A 1 71 ? 11.443 -6.575 -8.867 1.00 93.62 71 ILE A C 1
ATOM 549 O O . ILE A 1 71 ? 11.096 -6.009 -9.901 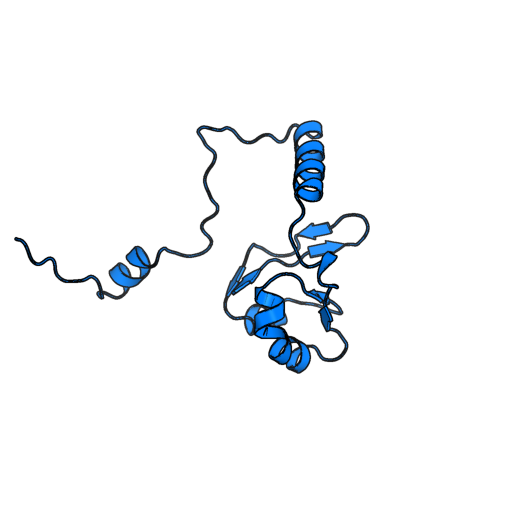1.00 93.62 71 ILE A O 1
ATOM 553 N N . CYS A 1 72 ? 12.361 -7.547 -8.864 1.00 95.88 72 CYS A N 1
ATOM 554 C CA . CYS A 1 72 ? 13.041 -8.002 -10.078 1.00 95.88 72 CYS A CA 1
ATOM 555 C C . CYS A 1 72 ? 12.060 -8.557 -11.118 1.00 95.88 72 CYS A C 1
ATOM 557 O O . CYS A 1 72 ? 12.191 -8.256 -12.303 1.00 95.88 72 CYS A O 1
ATOM 559 N N . PHE A 1 73 ? 11.068 -9.340 -10.683 1.00 94.25 73 PHE A N 1
ATOM 560 C CA . PHE A 1 73 ? 10.024 -9.870 -11.557 1.00 94.25 73 PHE A CA 1
ATOM 561 C C . PHE A 1 73 ? 9.229 -8.741 -12.231 1.00 94.25 73 PHE A C 1
ATOM 563 O O . PHE A 1 73 ? 9.177 -8.681 -13.459 1.00 94.25 73 PHE A O 1
ATOM 570 N N . LEU A 1 74 ? 8.693 -7.801 -11.444 1.00 93.19 74 LEU A N 1
ATOM 571 C CA . LEU A 1 74 ? 7.920 -6.663 -11.958 1.00 93.19 74 LEU A CA 1
ATOM 572 C C . LEU A 1 74 ? 8.764 -5.748 -12.859 1.00 93.19 74 LEU A C 1
ATOM 574 O O . LEU A 1 74 ? 8.285 -5.283 -13.894 1.00 93.19 74 LEU A O 1
ATOM 578 N N . GLY A 1 75 ? 10.030 -5.517 -12.499 1.00 94.19 75 GLY A N 1
ATOM 579 C CA . GLY A 1 75 ? 10.974 -4.743 -13.305 1.00 94.19 75 GLY A CA 1
ATOM 580 C C . GLY A 1 75 ? 11.289 -5.412 -14.644 1.00 94.19 75 GLY A C 1
ATOM 581 O O . GLY A 1 75 ? 11.309 -4.745 -15.677 1.00 94.19 75 GLY A O 1
ATOM 582 N N . ALA A 1 76 ? 11.463 -6.737 -14.661 1.00 95.19 76 ALA A N 1
ATOM 583 C CA . ALA A 1 76 ? 11.669 -7.490 -15.895 1.00 95.19 76 ALA A CA 1
ATOM 584 C C . ALA A 1 76 ? 10.435 -7.439 -16.810 1.00 95.19 76 ALA A C 1
ATOM 586 O O . ALA A 1 76 ? 10.585 -7.282 -18.023 1.00 95.19 76 ALA A O 1
ATOM 587 N N . GLU A 1 77 ? 9.223 -7.537 -16.254 1.00 93.75 77 GLU A N 1
ATOM 588 C CA . GLU A 1 77 ? 7.984 -7.353 -17.020 1.00 93.75 77 GLU A CA 1
ATOM 589 C C . GLU A 1 77 ? 7.867 -5.934 -17.593 1.00 93.75 77 GLU A C 1
ATOM 591 O O . GLU A 1 77 ? 7.511 -5.766 -18.761 1.00 93.75 77 GLU A O 1
ATOM 596 N N . ALA A 1 78 ? 8.195 -4.905 -16.806 1.00 93.69 78 ALA A N 1
ATOM 597 C CA . ALA A 1 78 ? 8.202 -3.520 -17.269 1.00 93.69 78 ALA A CA 1
ATOM 598 C C . ALA A 1 78 ? 9.200 -3.308 -18.420 1.00 93.69 78 ALA A C 1
ATOM 600 O O . ALA A 1 78 ? 8.808 -2.805 -19.475 1.00 93.69 78 ALA A O 1
ATOM 601 N N . ALA A 1 79 ? 10.439 -3.783 -18.263 1.00 95.06 79 ALA A N 1
ATOM 602 C CA . ALA A 1 79 ? 11.489 -3.651 -19.268 1.00 95.06 79 ALA A CA 1
ATOM 603 C C . ALA A 1 79 ? 11.142 -4.364 -20.585 1.00 95.06 79 ALA A C 1
ATOM 605 O O . ALA A 1 79 ? 11.354 -3.797 -21.658 1.00 95.06 79 ALA A O 1
ATOM 606 N N . ARG A 1 80 ? 10.567 -5.577 -20.521 1.00 96.19 80 ARG A N 1
ATOM 607 C CA . ARG A 1 80 ? 10.087 -6.308 -21.712 1.00 96.19 80 ARG A CA 1
ATOM 608 C C . ARG A 1 8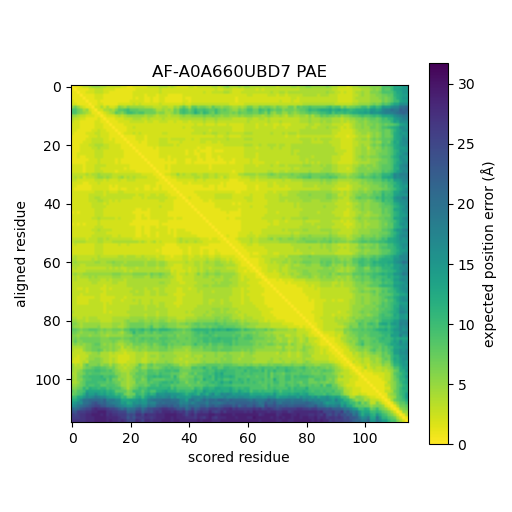0 ? 8.956 -5.574 -22.428 1.00 96.19 80 ARG A C 1
ATOM 610 O O . ARG A 1 80 ? 8.894 -5.612 -23.650 1.00 96.19 80 ARG A O 1
ATOM 617 N N . ALA A 1 81 ? 8.098 -4.882 -21.682 1.00 95.81 81 ALA A N 1
ATOM 618 C CA . ALA A 1 81 ? 7.039 -4.036 -22.230 1.00 95.81 81 ALA A CA 1
ATOM 619 C C . ALA A 1 81 ? 7.542 -2.659 -22.718 1.00 95.81 81 ALA A C 1
ATOM 621 O O . ALA A 1 81 ? 6.729 -1.786 -23.007 1.00 95.81 81 ALA A O 1
ATOM 622 N N . GLY A 1 82 ? 8.860 -2.426 -22.760 1.00 95.94 82 GLY A N 1
ATOM 623 C CA . GLY A 1 82 ? 9.450 -1.151 -23.175 1.00 95.94 82 GLY A CA 1
ATOM 624 C C . GLY A 1 82 ? 9.283 -0.012 -22.164 1.00 95.94 82 GLY A C 1
ATOM 625 O O . GLY A 1 82 ? 9.674 1.114 -22.457 1.00 95.94 82 GLY A O 1
ATOM 626 N N . ARG A 1 83 ? 8.742 -0.284 -20.969 1.00 93.56 83 ARG A N 1
ATOM 627 C CA . ARG A 1 83 ? 8.613 0.704 -19.892 1.00 93.56 83 ARG A CA 1
ATOM 628 C C . ARG A 1 83 ? 9.945 0.817 -19.162 1.00 93.56 83 ARG A C 1
ATOM 630 O O . ARG A 1 83 ? 10.416 -0.157 -18.573 1.00 93.56 83 ARG A O 1
ATOM 637 N N . LYS A 1 84 ? 10.552 1.998 -19.227 1.00 89.56 84 LYS A N 1
ATOM 638 C CA . LYS A 1 84 ? 11.814 2.335 -18.568 1.00 89.56 84 LYS A CA 1
ATOM 639 C C . LYS A 1 84 ? 11.700 3.742 -18.004 1.00 89.56 84 LYS A C 1
ATOM 641 O O . LYS A 1 84 ? 11.168 4.617 -18.683 1.00 89.56 84 LYS A O 1
ATOM 646 N N . ASP A 1 85 ? 12.210 3.933 -16.799 1.00 89.25 85 ASP A N 1
ATOM 647 C CA . ASP A 1 85 ? 12.337 5.254 -16.199 1.00 89.25 85 ASP A CA 1
ATOM 648 C C . ASP A 1 85 ? 13.636 5.915 -16.680 1.00 89.25 85 ASP A C 1
ATOM 650 O O . ASP A 1 85 ? 14.663 5.245 -16.822 1.00 89.25 85 ASP A O 1
ATOM 654 N N . ASP A 1 86 ? 13.594 7.221 -16.940 1.00 92.31 86 ASP A N 1
ATOM 655 C CA . ASP A 1 86 ? 14.797 8.016 -17.179 1.00 92.31 86 ASP A CA 1
ATOM 656 C C . ASP A 1 86 ? 15.398 8.462 -15.844 1.00 92.31 86 ASP A C 1
ATOM 658 O O . ASP A 1 86 ? 14.700 8.972 -14.969 1.00 92.31 86 ASP A O 1
ATOM 662 N N . LEU A 1 87 ? 16.708 8.273 -15.687 1.00 90.44 87 LEU A N 1
ATOM 663 C CA . LEU A 1 87 ? 17.396 8.524 -14.422 1.00 90.44 87 LEU A CA 1
ATOM 664 C C . LEU A 1 87 ? 17.387 10.009 -14.032 1.00 90.44 87 LEU A C 1
ATOM 666 O O . LEU A 1 87 ? 17.420 10.323 -12.845 1.00 90.44 87 LEU A O 1
ATOM 670 N N . PHE A 1 88 ? 17.344 10.913 -15.012 1.00 94.31 88 PHE A N 1
ATOM 671 C CA . PHE A 1 88 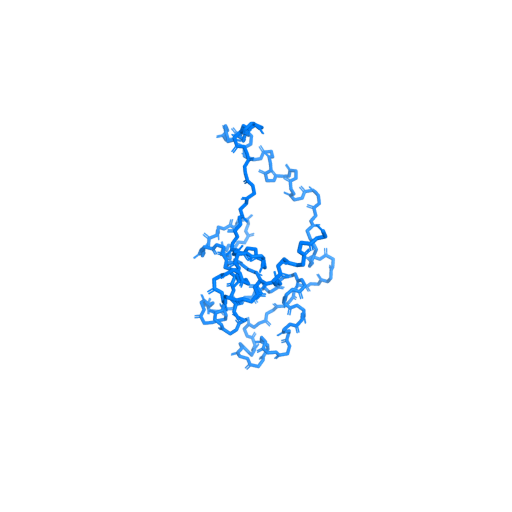? 17.379 12.353 -14.771 1.00 94.31 88 PHE A CA 1
ATOM 672 C C . PHE A 1 88 ? 15.987 12.935 -14.509 1.00 94.31 88 PHE A C 1
ATOM 674 O O . PHE A 1 88 ? 15.874 13.934 -13.799 1.00 94.31 88 PHE A O 1
ATOM 681 N N . SER A 1 89 ? 14.931 12.312 -15.038 1.00 93.00 89 SER A N 1
ATOM 682 C CA . SER A 1 89 ? 13.542 12.705 -14.786 1.00 93.00 89 SER A CA 1
ATOM 683 C C . SER A 1 89 ? 12.867 11.918 -13.662 1.00 93.00 89 SER A C 1
ATOM 685 O O . SER A 1 89 ? 11.730 12.232 -13.305 1.00 93.00 89 SER A O 1
ATOM 687 N N . PHE A 1 90 ? 13.501 10.866 -13.137 1.00 92.75 90 PHE A N 1
ATOM 688 C CA . PHE A 1 90 ? 12.915 10.041 -12.087 1.00 92.75 90 PHE A CA 1
ATOM 689 C C . PHE A 1 90 ? 12.729 10.854 -10.805 1.00 92.75 90 PHE A C 1
ATOM 691 O O . PHE A 1 90 ? 13.687 11.350 -10.211 1.00 92.75 90 PHE A O 1
ATOM 698 N N . VAL A 1 91 ? 11.481 10.950 -10.349 1.00 91.62 91 VAL A N 1
ATOM 699 C CA . VAL A 1 91 ? 11.121 11.670 -9.129 1.00 91.62 91 VAL A CA 1
ATOM 700 C C . VAL A 1 91 ? 10.349 10.764 -8.171 1.00 91.62 91 VAL A C 1
ATOM 702 O O . VAL A 1 91 ? 9.495 9.987 -8.607 1.00 91.62 91 VAL A O 1
ATOM 705 N N . PRO A 1 92 ? 10.607 10.850 -6.853 1.00 89.75 92 PRO A N 1
ATOM 706 C CA . PRO A 1 92 ? 9.796 10.155 -5.866 1.00 89.75 92 PRO A CA 1
ATOM 707 C C . PRO A 1 92 ? 8.329 10.591 -5.925 1.00 89.75 92 PRO A C 1
ATOM 709 O O . PRO A 1 92 ? 8.009 11.763 -6.126 1.00 89.75 92 PRO A O 1
ATOM 712 N N . MET A 1 93 ? 7.426 9.650 -5.663 1.00 89.75 93 MET A N 1
ATOM 713 C CA . MET A 1 93 ? 6.005 9.945 -5.510 1.00 89.75 93 MET A CA 1
ATOM 714 C C . MET A 1 93 ? 5.717 10.427 -4.081 1.00 89.75 93 MET A C 1
ATOM 716 O O . MET A 1 93 ? 5.579 9.627 -3.152 1.00 89.75 93 MET A O 1
ATOM 720 N N . TYR A 1 94 ? 5.609 11.742 -3.899 1.00 90.06 94 TYR A N 1
ATOM 721 C CA . TYR A 1 94 ? 5.253 12.353 -2.617 1.00 90.06 94 TYR A CA 1
ATOM 722 C C . TYR A 1 94 ? 3.730 12.387 -2.424 1.00 90.06 94 TYR A C 1
ATOM 724 O O . TYR A 1 94 ? 3.046 13.263 -2.939 1.00 90.06 94 TYR A O 1
ATOM 732 N N . LEU A 1 95 ? 3.190 11.436 -1.655 1.00 90.69 95 LEU A N 1
ATOM 733 C CA . LEU A 1 95 ? 1.745 11.349 -1.366 1.00 90.69 95 LEU A CA 1
ATOM 734 C C . LEU A 1 95 ? 1.261 12.317 -0.280 1.00 90.69 95 LEU A C 1
ATOM 736 O O . LEU A 1 95 ? 0.062 12.543 -0.136 1.00 90.69 95 LEU A O 1
ATOM 740 N N . ARG A 1 96 ? 2.178 12.862 0.520 1.00 90.88 96 ARG A N 1
ATOM 741 C CA . ARG A 1 96 ? 1.881 13.853 1.556 1.00 90.88 96 ARG A CA 1
ATOM 742 C C . ARG A 1 96 ? 2.906 14.972 1.479 1.00 90.88 96 ARG A C 1
ATOM 744 O O . ARG A 1 96 ? 4.083 14.706 1.239 1.00 90.88 96 ARG A O 1
ATOM 751 N N . LYS A 1 97 ? 2.463 16.194 1.777 1.00 85.81 97 LYS A N 1
ATOM 752 C CA . LYS A 1 97 ? 3.357 17.322 2.052 1.00 85.81 97 LYS A CA 1
ATOM 753 C C . LYS A 1 97 ? 4.339 16.981 3.172 1.00 85.81 97 LYS A C 1
ATOM 755 O O . LYS A 1 97 ? 4.015 16.244 4.120 1.00 85.81 97 LYS A O 1
ATOM 760 N N . SER A 1 98 ? 5.532 17.551 3.067 1.00 85.88 98 SER A N 1
ATOM 761 C CA . SER A 1 98 ? 6.551 17.473 4.106 1.00 85.88 98 SER A CA 1
ATOM 762 C C . SER A 1 98 ? 6.061 18.127 5.402 1.00 85.88 98 SER A C 1
ATOM 764 O O . SER A 1 98 ? 5.181 18.989 5.404 1.00 85.88 98 SER A O 1
ATOM 766 N N . GLU A 1 99 ? 6.644 17.748 6.543 1.00 85.50 99 GLU A N 1
ATOM 767 C CA . GLU A 1 99 ? 6.309 18.417 7.807 1.00 85.50 99 GLU A CA 1
ATOM 768 C C . GLU A 1 99 ? 6.648 19.908 7.796 1.00 85.50 99 GLU A C 1
ATOM 770 O O . GLU A 1 99 ? 5.975 20.689 8.466 1.00 85.50 99 GLU A O 1
ATOM 775 N N . ALA A 1 100 ? 7.688 20.301 7.057 1.00 85.81 100 ALA A N 1
ATOM 776 C CA . ALA A 1 100 ? 8.086 21.694 6.921 1.00 85.81 100 ALA A CA 1
ATOM 777 C C . ALA A 1 100 ? 6.998 22.510 6.212 1.00 85.81 100 ALA A C 1
ATOM 779 O O . ALA A 1 100 ? 6.586 23.543 6.735 1.00 85.81 100 ALA A O 1
ATOM 780 N N . GLU A 1 101 ? 6.482 22.016 5.084 1.00 87.50 101 GLU A N 1
ATOM 781 C CA . GLU A 1 101 ? 5.374 22.650 4.356 1.00 87.50 101 GLU A CA 1
ATOM 782 C C . GLU A 1 101 ? 4.108 22.719 5.212 1.00 87.50 101 GLU A C 1
ATOM 784 O O . GLU A 1 101 ? 3.489 23.773 5.312 1.00 87.50 101 GLU A O 1
ATOM 789 N N . VAL A 1 102 ? 3.767 21.632 5.914 1.00 89.19 102 VAL A N 1
ATOM 790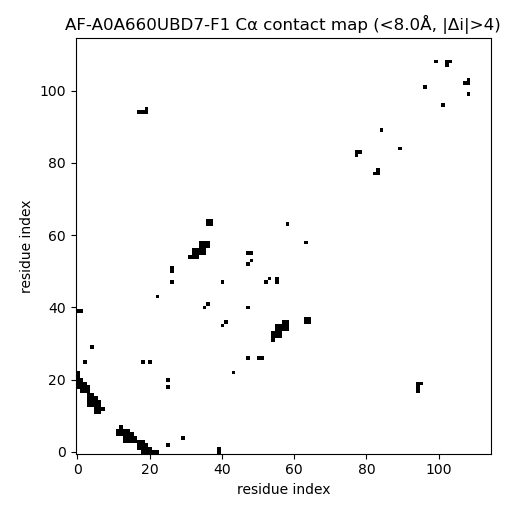 C CA . VAL A 1 102 ? 2.610 21.617 6.822 1.00 89.19 102 VAL A CA 1
ATOM 791 C C . VAL A 1 102 ? 2.777 22.650 7.945 1.00 89.19 102 VAL A C 1
ATOM 793 O O . VAL A 1 102 ? 1.841 23.379 8.261 1.00 89.19 102 VAL A O 1
ATOM 796 N N . LYS A 1 103 ? 3.964 22.760 8.557 1.00 89.25 103 LYS A N 1
ATOM 797 C CA . LYS A 1 103 ? 4.238 23.756 9.610 1.00 89.25 103 LYS A CA 1
ATOM 798 C C . LYS A 1 103 ? 4.228 25.187 9.076 1.00 89.25 103 LYS A C 1
ATOM 800 O O . LYS A 1 103 ? 3.769 26.072 9.794 1.00 89.25 103 LYS A O 1
ATOM 805 N N . LEU A 1 104 ? 4.716 25.410 7.856 1.00 90.88 104 LEU A N 1
ATOM 806 C CA . LEU A 1 104 ? 4.663 26.704 7.174 1.00 90.88 104 LEU A CA 1
ATOM 807 C C . LEU A 1 104 ? 3.214 27.150 6.965 1.00 90.88 104 LEU A C 1
ATOM 809 O O . LEU A 1 104 ? 2.859 28.245 7.391 1.00 90.88 104 LEU A O 1
ATOM 813 N N . GLU A 1 105 ? 2.372 26.285 6.399 1.00 90.12 105 GLU A N 1
ATOM 814 C CA . GLU A 1 105 ? 0.950 26.575 6.165 1.00 90.12 105 GLU A CA 1
ATOM 815 C C . GLU A 1 105 ? 0.180 26.811 7.471 1.00 90.12 105 GLU A C 1
ATOM 817 O O . GLU A 1 105 ? -0.708 27.656 7.529 1.00 90.12 105 GLU A O 1
ATOM 822 N N . LEU A 1 106 ? 0.559 26.117 8.548 1.00 90.12 106 LEU A N 1
ATOM 823 C CA . LEU A 1 106 ? -0.022 26.304 9.881 1.00 90.12 106 LEU A CA 1
ATOM 824 C C . LEU A 1 106 ? 0.539 27.517 10.647 1.00 90.12 106 LEU A C 1
ATOM 826 O O . LEU A 1 106 ? 0.142 27.730 11.793 1.00 90.12 106 LEU A O 1
ATOM 830 N N . GLY A 1 107 ? 1.491 28.274 10.087 1.00 85.00 107 GLY A N 1
ATOM 831 C CA . GLY A 1 107 ? 2.141 29.395 10.779 1.00 85.00 107 GLY A CA 1
ATOM 832 C C . GLY A 1 107 ? 2.979 28.978 11.998 1.00 85.00 107 GLY A C 1
ATOM 833 O O . GLY A 1 107 ? 3.228 29.786 12.890 1.00 85.00 107 GLY A O 1
ATOM 834 N N . LYS A 1 108 ? 3.410 27.712 12.059 1.00 83.88 108 LYS A N 1
ATOM 835 C CA . LYS A 1 108 ? 4.144 27.091 13.180 1.00 83.88 108 LYS A CA 1
ATOM 836 C C . LYS A 1 108 ? 5.646 26.962 12.923 1.00 83.88 108 LYS A C 1
ATOM 838 O O . LYS A 1 108 ? 6.318 26.177 13.595 1.00 83.88 108 LYS A O 1
ATOM 843 N N . LEU A 1 109 ? 6.188 27.674 11.936 1.00 76.38 109 LEU A N 1
ATOM 844 C CA . LEU A 1 109 ? 7.635 27.688 11.745 1.00 76.38 109 LEU A CA 1
ATOM 845 C C . LEU A 1 109 ? 8.314 28.355 12.947 1.00 76.38 109 LEU A C 1
ATOM 847 O O . LEU A 1 109 ? 7.825 29.379 13.433 1.00 76.38 109 LEU A O 1
ATOM 851 N N . PRO A 1 110 ? 9.441 27.804 13.429 1.00 73.38 110 PRO A N 1
ATOM 852 C CA . PRO A 1 110 ? 10.219 28.469 14.459 1.00 73.38 110 PRO A CA 1
ATOM 853 C C . PRO A 1 110 ? 10.617 29.857 13.950 1.00 73.38 110 PRO A C 1
ATOM 855 O O . PRO A 1 110 ? 11.132 29.994 12.836 1.00 73.38 110 PRO A O 1
ATOM 858 N N . LYS A 1 111 ? 10.362 30.900 14.753 1.00 66.94 111 LYS A N 1
ATOM 859 C CA . LYS A 1 111 ? 10.893 32.235 14.463 1.00 66.94 111 LYS A CA 1
ATOM 860 C C . LYS A 1 111 ? 12.409 32.094 14.369 1.00 66.94 111 LYS A C 1
ATOM 862 O O . LYS A 1 111 ? 13.026 31.568 15.293 1.00 66.94 111 LYS A O 1
ATOM 867 N N . LYS A 1 112 ? 13.000 32.525 13.251 1.00 62.28 112 LYS A N 1
ATOM 868 C CA . LYS A 1 112 ? 14.456 32.610 13.123 1.00 62.28 112 LYS A CA 1
ATOM 869 C C . LYS A 1 112 ? 14.974 33.474 14.275 1.00 62.28 112 LYS A C 1
ATOM 871 O O . LYS A 1 112 ? 14.762 34.683 14.260 1.00 62.28 112 LYS A O 1
ATOM 876 N N . SER A 1 113 ? 15.663 32.873 15.241 1.00 57.50 113 SER A N 1
ATOM 877 C CA . SER A 1 113 ? 16.681 33.603 15.987 1.00 57.50 113 SER A CA 1
ATOM 878 C C . SER A 1 113 ? 17.820 33.826 15.003 1.00 57.50 113 SER A C 1
ATOM 880 O O . SER A 1 113 ? 18.563 32.900 14.686 1.00 57.50 113 SER A O 1
ATOM 882 N N . LEU A 1 114 ? 17.862 35.022 14.418 1.00 58.31 114 LEU A N 1
ATOM 883 C CA . LEU A 1 114 ? 19.069 35.517 13.770 1.00 58.31 114 LEU A CA 1
ATOM 884 C C . LEU A 1 114 ? 20.149 35.550 14.857 1.00 58.31 114 LEU A C 1
ATOM 886 O O . LEU A 1 114 ? 19.947 36.181 15.895 1.00 58.31 114 LEU A O 1
ATOM 890 N N . ILE A 1 115 ? 21.210 34.775 14.639 1.00 57.88 115 ILE A N 1
ATOM 891 C CA . ILE A 1 115 ? 22.486 34.947 15.337 1.00 57.88 115 ILE A CA 1
ATOM 892 C C . ILE A 1 115 ? 23.075 36.275 14.863 1.00 57.88 115 ILE A C 1
ATOM 894 O O . ILE A 1 115 ? 22.957 36.538 13.641 1.00 57.88 115 ILE A O 1
#

pLDDT: mean 91.69, std 8.0, range [57.5, 98.5]

Secondary structure (DSSP, 8-state):
-EE--EEESSSEEE-S--EES-HHHHHTT--S-EEE-HHHHHHTHHHHHHHHGGGEEE--GGGSS--HHHHHHHHHHHHHTT----TTT------S--HHHHHHHTT-PPP----

Foldseek 3Di:
DWDFDWDDDPDTDTPGDTDDDDPVVVLVVDDFADEDAEPVCVVCVVVSCVSQPPSYHYDDPVVRDDDPVVVVVVVVVCVVVVHDDDPVPDDDDDNDDDPVVVCVVVVNDPDDPDD

Solvent-accessible surface area (backbone atoms only — not comparable to full-atom values): 7370 Å² total; per-residue (Å²): 81,76,51,70,46,69,52,72,74,99,59,74,43,74,78,50,66,82,43,71,43,58,65,68,66,56,55,75,72,61,79,78,68,46,78,43,63,40,73,61,39,63,76,41,40,70,60,48,40,69,76,47,44,92,34,52,41,70,58,56,76,90,70,36,54,94,50,70,68,57,53,53,51,55,50,50,53,34,49,75,70,71,49,74,84,52,83,88,76,63,71,86,88,76,80,63,81,52,70,67,58,53,28,52,77,68,71,61,57,80,78,81,78,78,128